Protein AF-A0A7Y3GPC3-F1 (afdb_monomer_lite)

pLDDT: mean 87.6, std 9.38, range [61.75, 96.38]

Secondary structure (DSSP, 8-state):
----HHHHHHHHIIIIIS-SS-HHHHHHHT--SEE-TTS-EE-SS-EEESS-TTSS-EEEEE--BTTB--EEEEEETTTTEEEEEE-S---STT-TTT-HHHHHHHHHHHHHH-

Radius of gyration: 13.94 Å; chains: 1; bounding box: 31×31×34 Å

Structure (mmCIF, N/CA/C/O backbone):
data_AF-A0A7Y3GPC3-F1
#
_entry.id   AF-A0A7Y3GPC3-F1
#
loop_
_atom_site.group_PDB
_atom_site.id
_atom_site.type_symbol
_atom_site.label_atom_id
_atom_site.label_alt_id
_atom_site.label_comp_id
_atom_site.label_asym_id
_atom_site.label_entity_id
_atom_site.label_seq_id
_atom_site.pdbx_PDB_ins_code
_atom_site.Cartn_x
_atom_site.Cartn_y
_atom_site.Cartn_z
_atom_site.occupancy
_atom_site.B_iso_or_equiv
_atom_site.auth_seq_id
_atom_site.auth_comp_id
_atom_site.auth_asym_id
_atom_site.auth_atom_id
_atom_site.pdbx_PDB_model_num
ATOM 1 N N . VAL A 1 1 ? 9.524 -11.487 6.850 1.00 76.69 1 VAL A N 1
ATOM 2 C CA . VAL A 1 1 ? 8.353 -12.354 7.131 1.00 76.69 1 VAL A CA 1
ATOM 3 C C . VAL A 1 1 ? 7.939 -12.987 5.818 1.00 76.69 1 VAL A C 1
ATOM 5 O O . VAL A 1 1 ? 7.797 -12.246 4.857 1.00 76.69 1 VAL A O 1
ATOM 8 N N . PHE A 1 2 ? 7.791 -14.311 5.752 1.00 83.31 2 PHE A N 1
ATOM 9 C CA . PHE A 1 2 ? 7.202 -14.973 4.581 1.00 83.31 2 PHE A CA 1
ATOM 10 C C . PHE A 1 2 ? 5.679 -14.962 4.715 1.00 83.31 2 PHE A C 1
ATOM 12 O O . PHE A 1 2 ? 5.160 -15.196 5.805 1.00 83.31 2 PHE A O 1
ATOM 19 N N . THR A 1 3 ? 4.964 -14.637 3.640 1.00 88.62 3 THR A N 1
ATOM 20 C CA . THR A 1 3 ? 3.509 -14.437 3.675 1.00 88.62 3 THR A CA 1
ATOM 21 C C . THR A 1 3 ? 2.888 -14.626 2.290 1.00 88.62 3 THR A C 1
ATOM 23 O O . THR A 1 3 ? 3.603 -14.791 1.303 1.00 88.62 3 THR A O 1
ATOM 26 N N . THR A 1 4 ? 1.558 -14.607 2.221 1.00 91.00 4 THR A N 1
ATOM 27 C CA . THR A 1 4 ? 0.769 -14.709 0.987 1.00 91.00 4 THR A CA 1
ATOM 28 C C . THR A 1 4 ? -0.072 -13.449 0.784 1.00 91.00 4 THR A C 1
ATOM 30 O O . THR A 1 4 ? -0.342 -12.715 1.734 1.00 91.00 4 THR A O 1
ATOM 33 N N . THR A 1 5 ? -0.555 -13.199 -0.435 1.00 92.31 5 THR A N 1
ATOM 34 C CA . THR A 1 5 ? -1.499 -12.095 -0.707 1.00 92.31 5 THR A CA 1
ATOM 35 C C . THR A 1 5 ? -2.763 -12.189 0.147 1.00 92.31 5 THR A C 1
ATOM 37 O O . THR A 1 5 ? -3.239 -11.177 0.657 1.00 92.31 5 THR A O 1
ATOM 40 N N . THR A 1 6 ? -3.276 -13.402 0.366 1.00 94.75 6 THR A N 1
ATOM 41 C CA . THR A 1 6 ? -4.430 -13.662 1.235 1.00 94.75 6 THR A CA 1
ATOM 42 C C . THR A 1 6 ? -4.156 -13.260 2.682 1.00 94.75 6 THR A C 1
ATOM 44 O O . THR A 1 6 ? -5.014 -12.659 3.329 1.00 94.75 6 THR A O 1
ATOM 47 N N . ASP A 1 7 ? -2.969 -13.563 3.204 1.00 94.31 7 ASP A N 1
ATOM 48 C CA . ASP A 1 7 ? -2.605 -13.190 4.572 1.00 94.31 7 ASP A CA 1
ATOM 49 C C . ASP A 1 7 ? -2.354 -11.688 4.701 1.00 94.31 7 ASP A C 1
ATOM 51 O O . ASP A 1 7 ? -2.779 -11.094 5.689 1.00 94.31 7 ASP A O 1
ATOM 55 N N . LEU A 1 8 ? -1.770 -11.047 3.684 1.00 93.19 8 LEU A N 1
ATOM 56 C CA . LEU A 1 8 ? -1.658 -9.588 3.622 1.00 93.19 8 LEU A CA 1
ATOM 57 C C . LEU A 1 8 ? -3.034 -8.909 3.586 1.00 93.19 8 LEU A C 1
ATOM 59 O O . LEU A 1 8 ? -3.224 -7.888 4.243 1.00 93.19 8 LEU A O 1
ATOM 63 N N . LEU A 1 9 ? -4.015 -9.482 2.882 1.00 93.19 9 LEU A N 1
ATOM 64 C CA . LEU A 1 9 ? -5.388 -8.972 2.876 1.00 93.19 9 LEU A CA 1
ATOM 65 C C . LEU A 1 9 ? -6.045 -9.110 4.254 1.00 93.19 9 LEU A C 1
ATOM 67 O O . LEU A 1 9 ? -6.678 -8.170 4.735 1.00 93.19 9 LEU A O 1
ATOM 71 N N . LYS A 1 10 ? -5.879 -10.263 4.914 1.00 93.00 10 LYS A N 1
ATOM 72 C CA . LYS A 1 10 ? -6.356 -10.467 6.292 1.00 93.00 10 LYS A CA 1
ATOM 73 C C . LYS A 1 10 ? -5.689 -9.494 7.256 1.00 93.00 10 LYS A C 1
ATOM 75 O O . LYS A 1 10 ? -6.382 -8.905 8.081 1.00 93.00 10 LYS A O 1
ATOM 80 N N . PHE A 1 11 ? -4.376 -9.307 7.128 1.00 91.38 11 PHE A N 1
ATOM 81 C CA . PHE A 1 11 ? -3.622 -8.329 7.898 1.00 91.38 11 PHE A CA 1
ATOM 82 C C . PHE A 1 11 ? -4.186 -6.928 7.678 1.00 91.38 11 PHE A C 1
ATOM 84 O O . PHE A 1 11 ? -4.541 -6.284 8.655 1.00 91.38 11 PHE A O 1
ATOM 91 N N . TRP A 1 12 ? -4.352 -6.485 6.429 1.00 92.12 12 TRP A N 1
ATOM 92 C CA . TRP A 1 12 ? -4.892 -5.162 6.120 1.00 92.12 12 TRP A CA 1
ATOM 93 C C . TRP A 1 12 ? -6.296 -4.961 6.697 1.00 92.12 12 TRP A C 1
ATOM 95 O O . TRP A 1 12 ? -6.570 -3.944 7.331 1.00 92.12 12 TRP A O 1
ATOM 105 N N . ASN A 1 13 ? -7.176 -5.953 6.545 1.00 90.56 13 ASN A N 1
ATOM 106 C CA . ASN A 1 13 ? -8.516 -5.903 7.121 1.00 90.56 13 ASN A CA 1
ATOM 107 C C . ASN A 1 13 ? -8.471 -5.853 8.656 1.00 90.56 13 ASN A C 1
ATOM 109 O O . ASN A 1 13 ? -9.205 -5.076 9.254 1.00 90.56 13 ASN A O 1
ATOM 113 N N . GLY A 1 14 ? -7.598 -6.626 9.304 1.00 89.44 14 GLY A N 1
ATOM 114 C CA . GLY A 1 14 ? -7.403 -6.590 10.757 1.00 89.44 14 GLY A CA 1
ATOM 115 C C . GLY A 1 14 ? -6.869 -5.246 11.255 1.00 89.44 14 GLY A C 1
ATOM 116 O O . GLY A 1 14 ? -7.433 -4.637 12.162 1.00 89.44 14 GLY A O 1
ATOM 117 N N . PHE A 1 15 ? -5.793 -4.790 10.621 1.00 88.69 15 PHE A N 1
ATOM 118 C CA . PHE A 1 15 ? -5.059 -3.571 10.925 1.00 88.69 15 PHE A CA 1
ATOM 119 C C . PHE A 1 15 ? -5.918 -2.320 10.723 1.00 88.69 15 PHE A C 1
ATOM 121 O O . PHE A 1 15 ? -6.065 -1.531 11.648 1.00 88.69 15 PHE A O 1
ATOM 128 N N . TYR A 1 16 ? -6.506 -2.156 9.537 1.00 83.38 16 TYR A N 1
ATOM 129 C CA . TYR A 1 16 ? -7.162 -0.912 9.143 1.00 83.38 16 TYR A CA 1
ATOM 130 C C . TYR A 1 16 ? -8.683 -0.929 9.335 1.00 83.38 16 TYR A C 1
ATOM 132 O O . TYR A 1 16 ? -9.266 0.098 9.669 1.00 83.38 16 TYR A O 1
ATOM 140 N N . LYS A 1 17 ? -9.349 -2.074 9.113 1.00 77.19 17 LYS A N 1
ATOM 141 C CA . LYS A 1 17 ? -10.826 -2.143 9.065 1.00 77.19 17 LYS A CA 1
ATOM 142 C C . LYS A 1 17 ? -11.471 -2.682 10.342 1.00 77.19 17 LYS A C 1
ATOM 144 O O . LYS A 1 17 ? -12.539 -2.216 10.718 1.00 77.19 17 LYS A O 1
ATOM 149 N N . ASN A 1 18 ? -10.834 -3.638 11.012 1.00 76.94 18 ASN A N 1
ATOM 150 C CA . ASN A 1 18 ? -11.445 -4.395 12.109 1.00 76.94 18 ASN A CA 1
ATOM 151 C C . ASN A 1 18 ? -10.921 -3.996 13.497 1.00 76.94 18 ASN A C 1
ATOM 153 O O . ASN A 1 18 ? -11.217 -4.679 14.474 1.00 76.94 18 ASN A O 1
ATOM 157 N N . GLY A 1 19 ? -10.161 -2.900 13.596 1.00 70.38 19 GLY A N 1
ATOM 158 C CA . GLY A 1 19 ? -9.835 -2.277 14.880 1.00 70.38 19 GLY A CA 1
ATOM 159 C C . GLY A 1 19 ? -8.871 -3.075 15.757 1.00 70.38 19 GLY A C 1
ATOM 160 O O . GLY A 1 19 ? -8.993 -3.029 16.977 1.00 70.38 19 GLY A O 1
ATOM 161 N N . PHE A 1 20 ? -7.905 -3.797 15.170 1.00 84.19 20 PHE A N 1
ATOM 162 C CA . PHE A 1 20 ? -6.813 -4.388 15.960 1.00 84.19 20 PHE A CA 1
ATOM 163 C C . PHE A 1 20 ? -6.024 -3.319 16.733 1.00 84.19 20 PHE A C 1
ATOM 165 O O . PHE A 1 20 ? -5.507 -3.571 17.819 1.00 84.19 20 PHE A O 1
ATOM 172 N N . LEU A 1 21 ? -5.947 -2.118 16.164 1.00 85.69 21 LEU A N 1
ATOM 173 C CA . LEU A 1 21 ? -5.356 -0.942 16.779 1.00 85.69 21 LEU A CA 1
ATOM 174 C C . LEU A 1 21 ? -6.438 0.096 17.075 1.00 85.69 21 LEU A C 1
ATOM 176 O O . LEU A 1 21 ? -7.447 0.178 16.370 1.00 85.69 21 LEU A O 1
ATOM 180 N N . SER A 1 22 ? -6.200 0.914 18.103 1.00 89.81 22 SER A N 1
ATOM 181 C CA . SER A 1 22 ? -7.048 2.075 18.368 1.00 89.81 22 SER A CA 1
ATOM 182 C C . SER A 1 22 ? -6.964 3.072 17.211 1.00 89.81 22 SER A C 1
ATOM 184 O O . SER A 1 22 ? -5.984 3.095 16.457 1.00 89.81 22 SER A O 1
ATOM 186 N N . LYS A 1 23 ? -7.970 3.940 17.087 1.00 87.56 23 LYS A N 1
ATOM 187 C CA . LYS A 1 23 ? -7.979 4.980 16.055 1.00 87.56 23 LYS A CA 1
ATOM 188 C C . LYS A 1 23 ? -6.757 5.898 16.176 1.00 87.56 23 LYS A C 1
ATOM 190 O O . LYS A 1 23 ? -6.117 6.188 15.174 1.00 87.56 23 LYS A O 1
ATOM 195 N N . GLU A 1 24 ? -6.380 6.263 17.397 1.00 91.50 24 GLU A N 1
ATOM 196 C CA . GLU A 1 24 ? -5.217 7.109 17.695 1.00 91.50 24 GLU A CA 1
ATOM 197 C C . GLU A 1 24 ? -3.905 6.428 17.282 1.00 91.50 24 GLU A C 1
ATOM 199 O O . GLU A 1 24 ? -2.974 7.072 16.797 1.00 91.50 24 GLU A O 1
ATOM 204 N N . SER A 1 25 ? -3.832 5.104 17.440 1.00 91.44 25 SER A N 1
ATOM 205 C CA . SER A 1 25 ?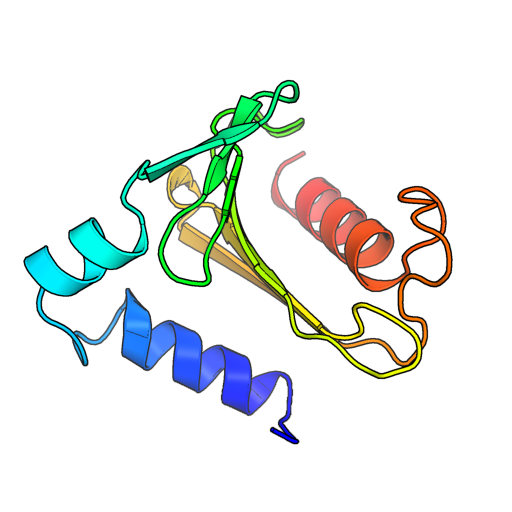 -2.676 4.311 17.016 1.00 91.44 25 SER A CA 1
ATOM 206 C C . SER A 1 25 ? -2.561 4.286 15.491 1.00 91.44 25 SER A C 1
ATOM 208 O O . SER A 1 25 ? -1.470 4.446 14.952 1.00 91.44 25 SER A O 1
ATOM 210 N N . ILE A 1 26 ? -3.686 4.139 14.784 1.00 90.44 26 ILE A N 1
ATOM 211 C CA . ILE A 1 26 ? -3.736 4.202 13.318 1.00 90.44 26 ILE A CA 1
ATOM 212 C C . ILE A 1 26 ? -3.354 5.595 12.805 1.00 90.44 26 ILE A C 1
ATOM 214 O O . ILE A 1 26 ? -2.533 5.706 11.896 1.00 90.44 26 ILE A O 1
ATOM 218 N N . GLU A 1 27 ? -3.894 6.654 13.409 1.00 89.81 27 GLU A N 1
ATOM 219 C CA . GLU A 1 27 ? -3.532 8.040 13.089 1.00 89.81 27 GLU A CA 1
ATOM 220 C C . GLU A 1 27 ? -2.040 8.297 13.313 1.00 89.81 27 GLU A C 1
ATOM 222 O O . GLU A 1 27 ? -1.395 8.927 12.477 1.00 89.81 27 GLU A O 1
ATOM 227 N N . SER A 1 28 ? -1.474 7.746 14.390 1.00 92.25 28 SER A N 1
ATOM 228 C CA . SER A 1 28 ? -0.035 7.810 14.648 1.00 92.25 28 SER A CA 1
ATOM 229 C C . SER A 1 28 ? 0.758 7.072 13.570 1.00 92.25 28 SER A C 1
ATOM 231 O O . SER A 1 28 ? 1.743 7.597 13.072 1.00 92.25 28 SER A O 1
ATOM 233 N N . ILE A 1 29 ? 0.325 5.885 13.135 1.00 92.38 29 ILE A N 1
ATOM 234 C CA . ILE A 1 29 ? 1.033 5.123 12.095 1.00 92.38 29 ILE A CA 1
ATOM 235 C C . ILE A 1 29 ? 1.063 5.865 10.755 1.00 92.38 29 ILE A C 1
ATOM 237 O O . ILE A 1 29 ? 2.104 5.888 10.100 1.00 92.38 29 ILE A O 1
ATOM 241 N N . PHE A 1 30 ? -0.037 6.512 10.369 1.00 91.88 30 PHE A N 1
ATOM 242 C CA . PHE A 1 30 ? -0.115 7.317 9.144 1.00 91.88 30 PHE A CA 1
ATOM 243 C C . PHE A 1 30 ? 0.303 8.782 9.331 1.00 91.88 30 PHE A C 1
ATOM 245 O O . PHE A 1 30 ? 0.144 9.591 8.412 1.00 91.88 30 PHE A O 1
ATOM 252 N N . GLY A 1 31 ? 0.837 9.131 10.503 1.00 91.12 31 GLY A N 1
ATOM 253 C CA . GLY A 1 31 ? 1.319 10.470 10.809 1.00 91.12 31 GLY A CA 1
ATOM 254 C C . GLY A 1 31 ? 2.398 10.936 9.829 1.00 91.12 31 GLY A C 1
ATOM 255 O O . GLY A 1 31 ? 3.180 10.148 9.304 1.00 91.12 31 GLY A O 1
ATOM 256 N N . LYS A 1 32 ? 2.456 12.245 9.580 1.00 93.56 32 LYS A N 1
ATOM 257 C CA . LYS A 1 32 ? 3.406 12.865 8.644 1.00 93.56 32 LYS A CA 1
ATOM 258 C C . LYS A 1 32 ? 4.701 13.247 9.365 1.00 93.56 32 LYS A C 1
ATOM 260 O O . LYS A 1 32 ? 4.944 14.425 9.610 1.00 93.56 32 LYS A O 1
ATOM 265 N N . TYR A 1 33 ? 5.512 12.266 9.750 1.00 95.62 33 TYR A N 1
ATOM 266 C CA . TYR A 1 33 ? 6.748 12.537 10.501 1.00 95.62 33 TYR A CA 1
ATOM 267 C C . TYR A 1 33 ? 7.862 13.115 9.630 1.00 95.62 33 TYR A C 1
ATOM 269 O O . TYR A 1 33 ? 8.716 13.850 10.120 1.00 95.62 33 TYR A O 1
ATOM 277 N N . TYR A 1 34 ? 7.858 12.782 8.341 1.00 95.56 34 TYR A N 1
ATOM 278 C CA . TYR A 1 34 ? 8.801 13.306 7.364 1.00 95.56 34 TYR A CA 1
ATOM 279 C C . TYR A 1 34 ? 8.124 13.439 6.001 1.00 95.56 34 TYR A C 1
ATOM 281 O O . TYR A 1 34 ? 7.254 12.640 5.660 1.00 95.56 34 TYR A O 1
ATOM 289 N N . GLU A 1 35 ? 8.536 14.423 5.207 1.00 96.31 35 GLU A N 1
ATOM 290 C CA . GLU A 1 35 ? 8.090 14.584 3.825 1.00 96.31 35 GLU A CA 1
ATOM 291 C C . GLU A 1 35 ? 9.309 14.639 2.903 1.00 96.31 35 GLU A C 1
ATOM 293 O O . GLU A 1 35 ? 10.258 15.389 3.131 1.00 96.31 35 GLU A O 1
ATOM 298 N N . THR A 1 36 ? 9.301 13.791 1.878 1.00 92.62 36 THR A N 1
ATOM 299 C CA . THR A 1 36 ? 10.360 13.749 0.863 1.00 92.62 36 THR A CA 1
ATOM 300 C C . THR A 1 36 ? 10.251 14.944 -0.084 1.00 92.62 36 THR A C 1
ATOM 302 O O . THR A 1 36 ? 9.175 15.511 -0.260 1.00 92.62 36 THR A O 1
ATOM 305 N N . SER A 1 37 ? 11.326 15.260 -0.810 1.00 91.75 37 SER A N 1
ATOM 306 C CA . SER A 1 37 ? 11.295 16.268 -1.886 1.00 91.75 37 SER A CA 1
ATOM 307 C C . SER A 1 37 ? 10.279 15.961 -2.997 1.00 91.75 37 SER A C 1
ATOM 309 O O . SER A 1 37 ? 9.865 16.864 -3.715 1.00 91.75 37 SER A O 1
ATOM 311 N N . SER A 1 38 ? 9.862 14.697 -3.130 1.00 86.94 38 SER A N 1
ATOM 312 C CA . SER A 1 38 ? 8.820 14.256 -4.065 1.00 86.94 38 SER A CA 1
ATOM 313 C C . SER A 1 38 ? 7.387 14.355 -3.519 1.00 86.94 38 SER A C 1
ATOM 315 O O . SER A 1 38 ? 6.461 13.900 -4.182 1.00 86.94 38 SER A O 1
ATOM 317 N N . GLY A 1 39 ? 7.190 14.897 -2.311 1.00 92.00 39 GLY A N 1
ATOM 318 C CA . GLY A 1 39 ? 5.872 15.059 -1.682 1.00 92.00 39 GLY A CA 1
ATOM 319 C C . GLY A 1 39 ? 5.305 13.792 -1.027 1.00 92.00 39 GLY A C 1
ATOM 320 O O . GLY A 1 39 ? 4.193 13.812 -0.502 1.00 92.00 39 GLY A O 1
ATOM 321 N N . ILE A 1 40 ? 6.051 12.680 -1.031 1.00 93.50 40 ILE A N 1
ATOM 322 C CA . ILE A 1 40 ? 5.686 11.468 -0.280 1.00 93.50 40 ILE A CA 1
ATOM 323 C C . ILE A 1 40 ? 5.879 11.742 1.211 1.00 93.50 40 ILE A C 1
ATOM 325 O O . ILE A 1 40 ? 6.977 12.120 1.630 1.00 93.50 40 ILE A O 1
ATOM 329 N N . GLN A 1 41 ? 4.832 11.501 1.993 1.00 96.38 41 GLN A N 1
ATOM 330 C CA . GLN A 1 41 ? 4.820 11.604 3.449 1.00 96.38 41 GLN A CA 1
ATOM 331 C C . GLN A 1 41 ? 5.132 10.244 4.072 1.00 96.38 41 GLN A C 1
ATOM 333 O O . GLN A 1 41 ? 4.612 9.218 3.637 1.00 96.38 41 GLN A O 1
ATOM 338 N N . ILE A 1 42 ? 5.994 10.231 5.082 1.00 95.62 42 ILE A N 1
ATOM 339 C CA . ILE A 1 42 ? 6.485 9.020 5.737 1.00 95.62 42 ILE A CA 1
ATOM 340 C C . ILE A 1 42 ? 5.917 8.943 7.153 1.00 95.62 42 ILE A C 1
ATOM 342 O O . ILE A 1 42 ? 6.132 9.839 7.976 1.00 95.62 42 ILE A O 1
ATOM 346 N N . GLY A 1 43 ? 5.209 7.842 7.396 1.00 95.38 43 GLY A N 1
ATOM 347 C CA . GLY A 1 43 ? 4.680 7.410 8.679 1.00 95.38 43 GLY A CA 1
ATOM 348 C C . GLY A 1 43 ? 5.530 6.324 9.338 1.00 95.38 43 GLY A C 1
ATOM 349 O O . GLY A 1 43 ? 6.679 6.072 8.969 1.00 95.38 43 GLY A O 1
ATOM 350 N N . LEU A 1 44 ? 4.948 5.627 10.311 1.00 93.94 44 LEU A N 1
ATOM 351 C CA . LEU A 1 44 ? 5.596 4.501 10.985 1.00 93.94 44 LEU A CA 1
ATOM 352 C C . LEU A 1 44 ? 5.418 3.222 10.158 1.00 93.94 44 LEU A C 1
ATOM 354 O O . LEU A 1 44 ? 4.460 2.473 10.332 1.00 93.94 44 LEU A O 1
ATOM 358 N N . GLY A 1 45 ? 6.347 2.978 9.231 1.00 91.12 45 GLY A N 1
ATOM 359 C CA . GLY A 1 45 ? 6.324 1.798 8.354 1.00 91.12 45 GLY A CA 1
ATOM 360 C C . GLY A 1 45 ? 5.329 1.888 7.189 1.00 91.12 45 GLY A C 1
ATOM 361 O O . GLY A 1 45 ? 5.167 0.918 6.446 1.00 91.12 45 GLY A O 1
ATOM 362 N N . PHE A 1 46 ? 4.695 3.046 7.010 1.00 93.94 46 PHE A N 1
ATOM 363 C CA . PHE A 1 46 ? 3.779 3.356 5.916 1.00 93.94 46 PHE A CA 1
ATOM 364 C C . PHE A 1 46 ? 4.157 4.670 5.242 1.00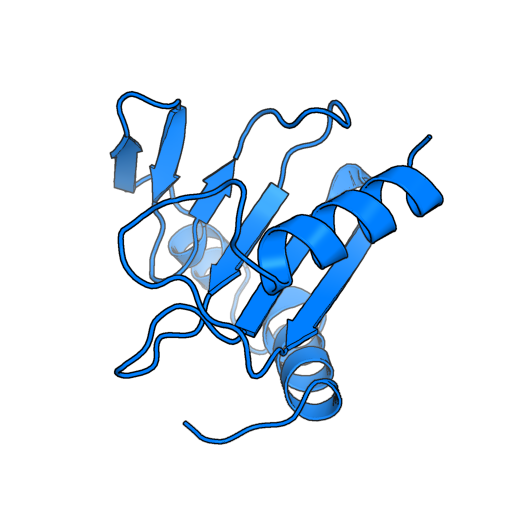 93.94 46 PHE A C 1
ATOM 366 O O . PHE A 1 46 ? 4.814 5.532 5.824 1.00 93.94 46 PHE A O 1
ATOM 373 N N . PHE A 1 47 ? 3.708 4.809 4.005 1.00 94.75 47 PHE A N 1
ATOM 374 C CA . PHE A 1 47 ? 3.909 5.967 3.157 1.00 94.75 47 PHE A CA 1
ATOM 375 C C . PHE A 1 47 ? 2.553 6.487 2.697 1.00 94.75 47 PHE A C 1
ATOM 377 O O . PHE A 1 47 ? 1.621 5.713 2.473 1.00 94.75 47 PHE A O 1
ATOM 384 N N . THR A 1 48 ? 2.467 7.795 2.517 1.00 96.25 48 THR A N 1
ATOM 385 C CA . THR A 1 48 ? 1.288 8.468 1.990 1.00 96.25 48 THR A CA 1
ATOM 386 C C . THR A 1 48 ? 1.704 9.286 0.780 1.00 96.25 48 THR A C 1
ATOM 388 O O . THR A 1 48 ? 2.563 10.161 0.884 1.00 96.25 48 THR A O 1
ATOM 391 N N . SER A 1 49 ? 1.084 9.013 -0.363 1.00 95.38 49 SER A N 1
ATOM 392 C CA . SER A 1 49 ? 1.138 9.859 -1.554 1.00 95.38 49 SER A CA 1
ATOM 393 C C . SER A 1 49 ? -0.127 10.725 -1.557 1.00 95.38 49 SER A C 1
ATOM 395 O O . SER A 1 49 ? -1.203 10.202 -1.852 1.00 95.38 49 SER A O 1
ATOM 397 N N . PRO A 1 50 ? -0.058 12.025 -1.207 1.00 92.38 50 PRO A N 1
ATOM 398 C CA . PRO A 1 50 ? -1.256 12.861 -1.057 1.00 92.38 50 PRO A CA 1
ATOM 399 C C . PRO A 1 50 ? -1.998 13.099 -2.372 1.00 92.38 50 PRO A C 1
ATOM 401 O O . PRO A 1 50 ? -3.185 13.410 -2.378 1.00 92.38 50 PRO A O 1
ATOM 404 N N . THR A 1 51 ? -1.292 12.987 -3.494 1.00 87.25 51 THR A N 1
ATOM 405 C CA . THR A 1 51 ? -1.859 13.105 -4.833 1.00 87.25 51 THR A CA 1
ATOM 406 C C . THR A 1 51 ? -1.227 12.041 -5.712 1.00 87.25 51 THR A C 1
ATOM 408 O O . THR A 1 51 ? -0.006 11.885 -5.732 1.00 87.25 51 THR A O 1
ATOM 411 N N . THR A 1 52 ? -2.068 11.301 -6.424 1.00 92.31 52 THR A N 1
ATOM 412 C CA . THR A 1 52 ? -1.663 10.290 -7.402 1.00 92.31 52 THR A CA 1
ATOM 413 C C . THR A 1 52 ? -2.216 10.643 -8.780 1.00 92.31 52 THR A C 1
ATOM 415 O O . THR A 1 52 ? -3.009 11.577 -8.925 1.00 92.31 52 THR A O 1
ATOM 418 N N . ASN A 1 53 ? -1.836 9.870 -9.799 1.00 91.94 53 ASN A N 1
ATOM 419 C CA . ASN A 1 53 ? -2.374 10.020 -11.153 1.00 91.94 53 ASN A CA 1
ATOM 420 C C . ASN A 1 53 ? -3.904 9.834 -11.203 1.00 91.94 53 ASN A C 1
ATOM 422 O O . ASN A 1 53 ? -4.563 10.440 -12.044 1.00 91.94 53 ASN A O 1
ATOM 426 N N . TRP A 1 54 ? -4.475 9.083 -10.254 1.00 94.12 54 TRP A N 1
ATOM 427 C CA . TRP A 1 54 ? -5.917 8.823 -10.138 1.00 94.12 54 TRP A CA 1
ATOM 428 C C . TRP A 1 54 ? -6.665 9.872 -9.304 1.00 94.12 54 TRP A C 1
ATOM 430 O O . TRP A 1 54 ? -7.820 9.668 -8.949 1.00 94.12 54 TRP A O 1
ATOM 440 N N . LYS A 1 55 ? -6.019 11.004 -8.975 1.00 92.62 55 LYS A N 1
ATOM 441 C CA . LYS A 1 55 ? -6.602 12.128 -8.210 1.00 92.62 55 LYS A CA 1
ATOM 442 C C . LYS A 1 55 ? -7.157 11.748 -6.833 1.00 92.62 55 LYS A C 1
ATOM 444 O O . LYS A 1 55 ? -7.971 12.479 -6.285 1.00 92.62 55 LYS A O 1
ATOM 449 N N . THR A 1 56 ? -6.669 10.651 -6.269 1.00 93.06 56 THR A N 1
ATOM 450 C CA . THR A 1 56 ? -7.007 10.185 -4.925 1.00 93.06 56 THR A CA 1
ATOM 451 C C . THR A 1 56 ? -5.717 9.960 -4.127 1.00 93.06 56 THR A C 1
ATOM 453 O O . THR A 1 56 ? -4.692 9.603 -4.727 1.00 93.06 56 THR A O 1
ATOM 456 N N . PRO A 1 57 ? -5.686 10.216 -2.808 1.00 94.38 57 PRO A N 1
ATOM 457 C CA . PRO A 1 57 ? -4.528 9.883 -1.997 1.00 94.38 57 PRO A CA 1
ATOM 458 C C . PRO A 1 57 ? -4.312 8.368 -1.959 1.00 94.38 57 PRO A C 1
ATOM 460 O O . PRO A 1 57 ? -5.236 7.571 -2.101 1.00 94.38 57 PRO A O 1
ATOM 463 N N . GLU A 1 58 ? -3.075 7.965 -1.716 1.00 95.62 58 GLU A N 1
ATOM 464 C CA . GLU A 1 58 ? -2.697 6.561 -1.596 1.00 95.62 58 GLU A CA 1
ATOM 465 C C . GLU A 1 58 ? -1.911 6.351 -0.304 1.00 95.62 58 GLU A C 1
ATOM 467 O O . GLU A 1 58 ? -0.882 6.993 -0.091 1.00 95.62 58 GLU A O 1
ATOM 472 N N . LEU A 1 59 ? -2.375 5.426 0.537 1.00 94.88 59 LEU A N 1
ATOM 473 C CA . LEU A 1 59 ? -1.614 4.885 1.661 1.00 94.88 59 LEU A CA 1
ATOM 474 C C . LEU A 1 59 ? -0.971 3.586 1.207 1.00 94.88 59 LEU A C 1
ATOM 476 O O . LEU A 1 59 ? -1.664 2.687 0.734 1.00 94.88 59 LEU A O 1
ATOM 480 N N . TRP A 1 60 ? 0.335 3.445 1.361 1.00 94.06 60 TRP A N 1
ATOM 481 C CA . TRP A 1 60 ? 1.014 2.250 0.895 1.00 94.06 60 TRP A CA 1
ATOM 482 C C . TRP A 1 60 ? 2.166 1.845 1.799 1.00 94.06 60 TRP A C 1
ATOM 484 O O . TRP A 1 60 ? 2.759 2.645 2.516 1.00 94.06 60 TRP A O 1
ATOM 494 N N . SER A 1 61 ? 2.471 0.556 1.787 1.00 92.88 61 SER A N 1
ATOM 495 C CA . SER A 1 61 ? 3.675 0.001 2.392 1.00 92.88 61 SER A CA 1
ATOM 496 C C . SER A 1 61 ? 4.193 -1.119 1.513 1.00 92.88 61 SER A C 1
ATOM 498 O O . SER A 1 61 ? 3.466 -1.682 0.691 1.00 92.88 61 SER A O 1
ATOM 500 N N . ARG A 1 62 ? 5.476 -1.421 1.656 1.00 89.00 62 ARG A N 1
ATOM 501 C CA . ARG A 1 62 ? 6.175 -2.375 0.805 1.00 89.00 62 ARG A CA 1
ATOM 502 C C . ARG A 1 62 ? 7.028 -3.312 1.641 1.00 89.00 62 ARG A C 1
ATOM 504 O O . ARG A 1 62 ? 7.656 -2.893 2.610 1.00 89.00 62 ARG A O 1
ATOM 511 N N . GLY A 1 63 ? 7.054 -4.575 1.237 1.00 83.25 63 GLY A N 1
ATOM 512 C CA . GLY A 1 63 ? 8.057 -5.527 1.689 1.00 83.25 63 GLY A CA 1
ATOM 513 C C . GLY A 1 63 ? 9.410 -5.219 1.051 1.00 83.25 63 GLY A C 1
ATOM 514 O O . GLY A 1 63 ? 9.482 -4.535 0.027 1.00 83.25 63 GLY A O 1
ATOM 515 N N . THR A 1 64 ? 10.471 -5.743 1.652 1.00 73.94 64 THR A N 1
ATOM 516 C CA . THR A 1 64 ? 11.835 -5.665 1.126 1.00 73.94 64 THR A CA 1
ATOM 517 C C . THR A 1 64 ? 12.455 -7.055 1.172 1.00 73.94 64 THR A C 1
ATOM 519 O O . THR A 1 64 ? 12.401 -7.719 2.208 1.00 73.94 64 THR A O 1
ATOM 522 N N . GLU A 1 65 ? 13.073 -7.470 0.071 1.00 65.62 65 GLU A N 1
ATOM 523 C CA . GLU A 1 65 ? 13.965 -8.628 -0.016 1.00 65.62 65 GLU A CA 1
ATOM 524 C C . GLU A 1 65 ? 15.378 -8.182 -0.409 1.0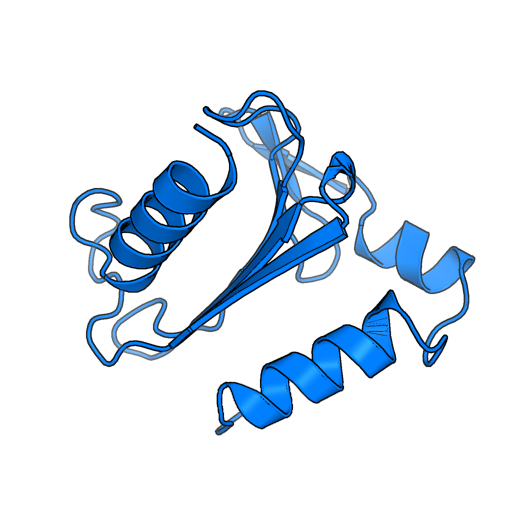0 65.62 65 GLU A C 1
ATOM 526 O O . GLU A 1 65 ? 15.604 -7.029 -0.781 1.00 65.62 65 GLU A O 1
ATOM 531 N N . SER A 1 66 ? 16.344 -9.106 -0.353 1.00 68.31 66 SER A N 1
ATOM 532 C CA . SER A 1 66 ? 17.729 -8.854 -0.780 1.00 68.31 66 SER A CA 1
ATOM 533 C C . SER A 1 66 ? 17.852 -8.430 -2.251 1.00 68.31 66 SER A C 1
ATOM 535 O O . SER A 1 66 ? 18.867 -7.857 -2.628 1.00 68.31 66 SER A O 1
ATOM 537 N N . TRP A 1 67 ? 16.829 -8.688 -3.068 1.00 62.78 67 TRP A N 1
ATOM 538 C CA . TRP A 1 67 ? 16.719 -8.305 -4.481 1.00 62.78 67 TRP A CA 1
ATOM 539 C C . TRP A 1 67 ? 15.569 -7.313 -4.724 1.00 62.78 67 TRP A C 1
ATOM 541 O O . TRP A 1 67 ? 14.979 -7.281 -5.802 1.00 62.78 67 TRP A O 1
ATOM 551 N N . GLY A 1 68 ? 15.215 -6.518 -3.712 1.00 69.69 68 GLY A N 1
ATOM 552 C CA . GLY A 1 68 ? 14.285 -5.408 -3.876 1.00 69.69 68 GLY A CA 1
ATOM 553 C C . GLY A 1 68 ? 12.877 -5.645 -3.359 1.00 69.69 68 GLY A C 1
ATOM 554 O O . GLY A 1 68 ? 12.569 -6.599 -2.646 1.00 69.69 68 GLY A O 1
ATOM 555 N N . HIS A 1 69 ? 12.000 -4.709 -3.702 1.00 73.44 69 HIS A N 1
ATOM 556 C CA . HIS A 1 69 ? 10.636 -4.662 -3.194 1.00 73.44 69 HIS A CA 1
ATOM 557 C C . HIS A 1 69 ? 9.742 -5.643 -3.942 1.00 73.44 69 HIS A C 1
ATOM 559 O O . HIS A 1 69 ? 9.299 -5.367 -5.052 1.00 73.44 69 HIS A O 1
ATOM 565 N N . ASN A 1 70 ? 9.472 -6.791 -3.329 1.00 81.88 70 ASN A N 1
ATOM 566 C CA . ASN A 1 70 ? 8.727 -7.891 -3.942 1.00 81.88 70 ASN A CA 1
ATOM 567 C C . ASN A 1 70 ? 7.218 -7.856 -3.634 1.00 81.88 70 ASN A C 1
ATOM 569 O O . ASN A 1 70 ? 6.423 -8.486 -4.325 1.00 81.88 70 ASN A O 1
ATOM 573 N N . ALA A 1 71 ? 6.799 -7.101 -2.618 1.00 88.88 71 ALA A N 1
ATOM 574 C CA . ALA A 1 71 ? 5.411 -7.015 -2.181 1.00 88.88 71 ALA A CA 1
ATOM 575 C C . ALA A 1 71 ? 5.017 -5.569 -1.879 1.00 88.88 71 ALA A C 1
ATOM 577 O O . ALA A 1 71 ? 5.806 -4.818 -1.308 1.00 88.88 71 ALA A O 1
ATOM 578 N N . VAL A 1 72 ? 3.788 -5.192 -2.222 1.00 91.00 72 VAL A N 1
ATOM 579 C CA . VAL A 1 72 ? 3.209 -3.884 -1.898 1.00 91.00 72 VAL A CA 1
ATOM 580 C C . VAL A 1 72 ? 1.748 -4.046 -1.484 1.00 91.00 72 VAL A C 1
ATOM 582 O O . VAL A 1 72 ? 1.005 -4.828 -2.080 1.00 91.00 72 VAL A O 1
ATOM 585 N N . ILE A 1 73 ? 1.346 -3.296 -0.461 1.00 94.25 73 ILE A N 1
ATOM 586 C CA . ILE A 1 73 ? -0.054 -3.026 -0.135 1.00 94.25 73 ILE A CA 1
ATOM 587 C C . ILE A 1 73 ? -0.295 -1.560 -0.463 1.00 94.25 73 ILE A C 1
ATOM 589 O O . ILE A 1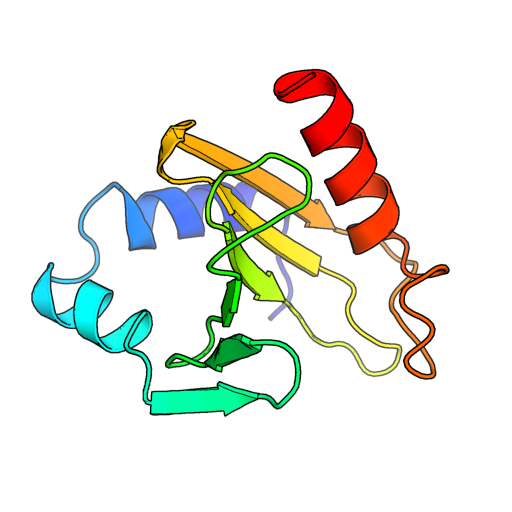 73 ? 0.437 -0.701 0.023 1.00 94.25 73 ILE A O 1
ATOM 593 N N . ARG A 1 74 ? -1.322 -1.292 -1.263 1.00 94.88 74 ARG A N 1
ATOM 594 C CA . ARG A 1 74 ? -1.774 0.044 -1.648 1.00 94.88 74 ARG A CA 1
ATOM 595 C C . ARG A 1 74 ? -3.229 0.186 -1.246 1.00 94.88 74 ARG A C 1
ATOM 597 O O . ARG A 1 74 ? -4.030 -0.710 -1.508 1.00 94.88 74 ARG A O 1
ATOM 604 N N . TYR A 1 75 ? -3.581 1.292 -0.620 1.00 95.44 75 TYR A N 1
ATOM 605 C CA . TYR A 1 75 ? -4.938 1.586 -0.208 1.00 95.44 75 TYR A CA 1
ATOM 606 C C . TYR A 1 75 ? -5.332 2.991 -0.635 1.00 95.44 75 TYR A C 1
ATOM 608 O O . TYR A 1 75 ? -4.674 3.971 -0.291 1.00 95.44 75 TYR A O 1
ATOM 616 N N . PHE A 1 76 ? -6.443 3.058 -1.356 1.00 95.31 76 PHE A N 1
ATOM 617 C CA . PHE A 1 76 ? -7.051 4.276 -1.865 1.00 95.31 76 PHE A CA 1
ATOM 618 C C . PHE A 1 76 ? -8.296 4.559 -1.016 1.00 95.31 76 PHE A C 1
ATOM 620 O O . PHE A 1 76 ? -9.338 3.931 -1.245 1.00 95.31 76 PHE A O 1
ATOM 627 N N . PRO A 1 77 ? -8.198 5.417 0.021 1.00 92.06 77 PRO A N 1
ATOM 628 C CA . PRO A 1 77 ? -9.258 5.603 1.007 1.00 92.06 77 PRO A CA 1
ATOM 629 C C . PRO A 1 77 ? -10.549 6.148 0.406 1.00 92.06 77 PRO A C 1
ATOM 631 O O . PRO A 1 77 ? -11.622 5.713 0.814 1.00 92.06 77 PRO A O 1
ATOM 634 N N . GLU A 1 78 ? -10.471 7.044 -0.578 1.00 93.94 78 GLU A N 1
ATOM 635 C CA . GLU A 1 78 ? -11.668 7.628 -1.197 1.00 93.94 78 GLU A CA 1
ATOM 636 C C . GLU A 1 78 ? -12.447 6.595 -2.021 1.00 93.94 78 GLU A C 1
ATOM 638 O O . GLU A 1 78 ? -13.674 6.621 -2.045 1.00 93.94 78 GLU A O 1
ATOM 643 N N . ASN A 1 79 ? -11.749 5.630 -2.626 1.00 93.00 79 ASN A N 1
ATOM 644 C CA . ASN A 1 79 ? -12.354 4.511 -3.351 1.00 93.00 79 ASN A CA 1
ATOM 645 C C . ASN A 1 79 ? -12.605 3.280 -2.461 1.00 93.00 79 ASN A C 1
ATOM 647 O O . ASN A 1 79 ? -13.070 2.258 -2.964 1.00 93.00 79 ASN A O 1
ATOM 651 N N . ASN A 1 80 ? -12.241 3.321 -1.170 1.00 92.88 80 ASN A N 1
ATOM 652 C CA . ASN A 1 80 ? -12.236 2.173 -0.248 1.00 92.88 80 ASN A CA 1
ATOM 653 C C . ASN A 1 80 ? -11.632 0.893 -0.874 1.00 92.88 80 ASN A C 1
ATOM 655 O O . ASN A 1 80 ? -12.128 -0.222 -0.683 1.00 92.88 80 ASN A O 1
ATOM 659 N N . THR A 1 81 ? -10.562 1.057 -1.652 1.00 94.81 81 THR A N 1
ATOM 660 C CA . THR A 1 81 ? -9.989 -0.013 -2.476 1.00 94.81 81 THR A CA 1
ATOM 661 C C . THR A 1 81 ? -8.585 -0.353 -2.004 1.00 94.81 81 THR A C 1
ATOM 663 O O . THR A 1 81 ? -7.739 0.528 -1.865 1.00 94.81 81 THR A O 1
ATOM 666 N N . THR A 1 82 ? -8.329 -1.642 -1.776 1.00 95.56 82 THR A N 1
ATOM 667 C CA . THR A 1 82 ? -6.999 -2.163 -1.441 1.00 95.56 82 THR A CA 1
ATOM 668 C C . THR A 1 82 ? -6.471 -2.990 -2.605 1.00 95.56 82 THR A C 1
ATOM 670 O O . THR A 1 82 ? -7.103 -3.966 -3.002 1.00 95.56 82 THR A O 1
ATOM 673 N N . ILE A 1 83 ? -5.294 -2.634 -3.111 1.00 95.62 83 ILE A N 1
ATOM 674 C CA . ILE A 1 83 ? -4.557 -3.390 -4.123 1.00 95.62 83 ILE A CA 1
ATOM 675 C C . ILE A 1 83 ? -3.336 -4.008 -3.440 1.00 95.62 83 ILE A C 1
ATOM 677 O O . ILE A 1 83 ? -2.530 -3.305 -2.832 1.00 95.62 83 ILE A O 1
ATOM 681 N N . ILE A 1 84 ? -3.197 -5.329 -3.532 1.00 95.19 84 ILE A N 1
ATOM 682 C CA . ILE A 1 84 ? -2.055 -6.066 -2.984 1.00 95.19 84 ILE A CA 1
ATOM 683 C C . ILE A 1 84 ? -1.380 -6.790 -4.133 1.00 95.19 84 ILE A C 1
ATOM 685 O O . ILE A 1 84 ? -2.013 -7.592 -4.817 1.00 95.19 84 ILE A O 1
ATOM 689 N N . VAL A 1 85 ? -0.091 -6.527 -4.323 1.00 92.12 85 VAL A N 1
ATOM 690 C CA . VAL A 1 85 ? 0.701 -7.179 -5.364 1.00 92.12 85 VAL A CA 1
ATOM 691 C C . VAL A 1 85 ? 1.920 -7.817 -4.730 1.00 92.12 85 VAL A C 1
ATOM 693 O O . VAL A 1 85 ? 2.688 -7.155 -4.035 1.00 92.12 85 VAL A O 1
ATOM 696 N N . THR A 1 86 ? 2.108 -9.103 -5.004 1.00 90.31 86 THR A N 1
ATOM 697 C CA . THR A 1 86 ? 3.339 -9.840 -4.714 1.00 90.31 86 THR A CA 1
ATOM 698 C C . THR A 1 86 ? 3.912 -10.337 -6.028 1.00 90.31 86 THR A C 1
ATOM 700 O O . THR A 1 86 ? 3.197 -10.949 -6.820 1.00 90.31 86 THR A O 1
ATOM 703 N N . THR A 1 87 ? 5.191 -10.093 -6.259 1.00 85.12 87 THR A N 1
ATOM 704 C CA . THR A 1 87 ? 5.907 -10.493 -7.467 1.00 85.12 87 THR A CA 1
ATOM 705 C C . THR A 1 87 ? 7.270 -11.053 -7.092 1.00 85.12 87 THR A C 1
ATOM 707 O O . THR A 1 87 ? 7.872 -10.634 -6.111 1.00 85.12 87 THR A O 1
ATOM 710 N N . ASN A 1 88 ? 7.783 -11.975 -7.897 1.00 81.94 88 ASN A N 1
ATOM 711 C CA . ASN A 1 88 ? 9.170 -12.434 -7.824 1.00 81.94 88 ASN A CA 1
ATOM 712 C C . ASN A 1 88 ? 10.141 -11.513 -8.593 1.00 81.94 88 ASN A C 1
ATOM 714 O O . ASN A 1 88 ? 11.311 -11.848 -8.740 1.00 81.94 88 ASN A O 1
ATOM 718 N N . SER A 1 89 ? 9.656 -10.376 -9.103 1.00 78.12 89 SER A N 1
ATOM 719 C CA . SER A 1 89 ? 10.422 -9.383 -9.867 1.00 78.12 89 SER A CA 1
ATOM 720 C C . SER A 1 89 ? 10.500 -8.064 -9.089 1.00 78.12 89 SER A C 1
ATOM 722 O O . SER A 1 89 ? 9.791 -7.101 -9.399 1.00 78.12 89 SER A O 1
ATOM 724 N N . GLY A 1 90 ? 11.294 -8.066 -8.014 1.00 69.31 90 GLY A N 1
ATOM 725 C CA . GLY A 1 90 ? 11.510 -6.900 -7.153 1.00 69.31 90 GLY A CA 1
ATOM 726 C C . GLY A 1 90 ? 12.366 -5.808 -7.804 1.00 69.31 90 GLY A C 1
ATOM 727 O O . GLY A 1 90 ? 13.078 -6.051 -8.775 1.00 69.31 90 GLY A O 1
ATOM 728 N N . GLU A 1 91 ? 12.279 -4.590 -7.266 1.00 69.50 91 GLU A N 1
ATOM 729 C CA . GLU A 1 91 ? 13.091 -3.441 -7.697 1.00 69.50 91 GLU A CA 1
ATOM 730 C C . GLU A 1 91 ? 14.561 -3.597 -7.279 1.00 69.50 91 GLU A C 1
ATOM 732 O O . GLU A 1 91 ? 14.898 -3.365 -6.117 1.00 69.50 91 GLU A O 1
ATOM 737 N N . ILE A 1 92 ? 15.435 -3.950 -8.220 1.00 64.50 92 ILE A N 1
ATOM 738 C CA . ILE A 1 92 ? 16.886 -3.772 -8.085 1.00 64.50 92 ILE A CA 1
ATOM 739 C C . ILE A 1 92 ? 17.250 -2.460 -8.802 1.00 64.50 92 ILE A C 1
ATOM 741 O O . ILE A 1 92 ? 16.819 -2.242 -9.932 1.00 64.50 92 ILE A O 1
ATOM 745 N N . ASP A 1 93 ? 18.017 -1.591 -8.139 1.00 63.22 93 ASP A N 1
ATOM 746 C CA . ASP A 1 93 ? 18.600 -0.349 -8.686 1.00 63.22 93 ASP A CA 1
ATOM 747 C C . ASP A 1 93 ? 17.665 0.861 -8.923 1.00 63.22 93 ASP A C 1
ATOM 749 O O . ASP A 1 93 ? 17.970 1.722 -9.746 1.00 63.22 93 ASP A O 1
ATOM 753 N N . ASP A 1 94 ? 16.568 0.987 -8.162 1.00 61.75 94 ASP A N 1
ATOM 754 C CA . ASP A 1 94 ? 15.730 2.212 -8.078 1.00 61.75 94 ASP A CA 1
ATOM 755 C C . ASP A 1 94 ? 15.076 2.646 -9.421 1.00 61.75 94 ASP A C 1
ATOM 757 O O . ASP A 1 94 ? 14.565 3.764 -9.561 1.00 61.75 94 ASP A O 1
ATOM 761 N N . ASP A 1 95 ? 15.065 1.762 -10.432 1.00 68.44 95 ASP A N 1
ATOM 762 C CA . ASP A 1 95 ? 14.348 1.980 -11.693 1.00 68.44 95 ASP A CA 1
ATOM 763 C C . ASP A 1 95 ? 12.855 1.682 -11.519 1.00 68.44 95 ASP A C 1
ATOM 765 O O . ASP A 1 95 ? 12.338 0.607 -11.846 1.00 68.44 95 ASP A O 1
ATOM 769 N N . ARG A 1 96 ? 12.146 2.709 -11.051 1.00 66.00 96 ARG A N 1
ATOM 770 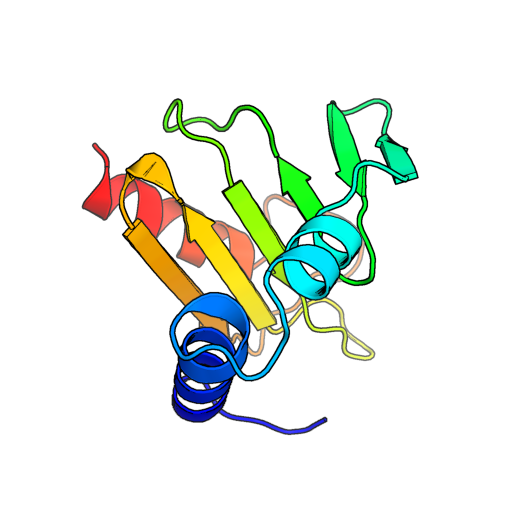C CA . ARG A 1 96 ? 10.698 2.702 -10.800 1.00 66.00 96 ARG A CA 1
ATOM 771 C C . ARG A 1 96 ? 9.858 2.273 -12.006 1.00 66.00 96 ARG A C 1
ATOM 773 O O . ARG A 1 96 ? 8.714 1.869 -11.814 1.00 66.00 96 ARG A O 1
ATOM 780 N N . ASN A 1 97 ? 10.399 2.358 -13.224 1.00 67.44 97 ASN A N 1
ATOM 781 C CA . ASN A 1 97 ? 9.698 2.000 -14.459 1.00 67.44 97 ASN A CA 1
ATOM 782 C C . ASN A 1 97 ? 9.827 0.515 -14.821 1.00 67.44 97 ASN A C 1
ATOM 784 O O . ASN A 1 97 ? 9.204 0.070 -15.783 1.00 67.44 97 ASN A O 1
ATOM 788 N N . LYS A 1 98 ? 10.632 -0.254 -14.080 1.00 68.56 98 LYS A N 1
ATOM 789 C CA . LYS A 1 98 ? 10.833 -1.695 -14.299 1.00 68.56 98 LYS A CA 1
ATOM 790 C C . LYS A 1 98 ? 10.350 -2.557 -13.136 1.00 68.56 98 LYS A C 1
ATOM 792 O O . LYS A 1 98 ? 10.408 -3.783 -13.211 1.00 68.56 98 LYS A O 1
ATOM 797 N N . THR A 1 99 ? 9.839 -1.938 -12.078 1.00 75.12 99 THR A N 1
ATOM 798 C CA . THR A 1 99 ? 9.405 -2.648 -10.879 1.00 75.12 99 THR A CA 1
ATOM 799 C C . THR A 1 99 ? 8.058 -3.331 -11.094 1.00 75.12 99 THR A C 1
ATOM 801 O O . THR A 1 99 ? 7.021 -2.676 -11.219 1.00 75.12 99 THR A O 1
ATOM 804 N N . GLY A 1 100 ? 8.054 -4.667 -11.066 1.00 79.81 100 GLY A N 1
ATOM 805 C CA . GLY A 1 100 ? 6.872 -5.465 -11.389 1.00 79.81 100 GLY A CA 1
ATOM 806 C C . GLY A 1 100 ? 5.653 -5.159 -10.513 1.00 79.81 100 GLY A C 1
ATOM 807 O O . GLY A 1 100 ? 4.544 -5.057 -11.031 1.00 79.81 100 GLY A O 1
ATOM 808 N N . ASN A 1 101 ? 5.830 -4.963 -9.200 1.00 82.94 101 ASN A N 1
ATOM 809 C CA . ASN A 1 101 ? 4.692 -4.691 -8.311 1.00 82.94 101 ASN A CA 1
ATOM 810 C C . ASN A 1 101 ? 4.045 -3.323 -8.568 1.00 82.94 101 ASN A C 1
ATOM 812 O O . ASN A 1 101 ? 2.828 -3.198 -8.442 1.00 82.94 101 ASN A O 1
ATOM 816 N N . ARG A 1 102 ? 4.841 -2.328 -8.969 1.00 83.56 102 ARG A N 1
ATOM 817 C CA . ARG A 1 102 ? 4.384 -0.977 -9.274 1.00 83.56 102 ARG A CA 1
ATOM 818 C C . ARG A 1 102 ? 3.648 -0.956 -10.600 1.00 83.56 102 ARG A C 1
ATOM 820 O O . ARG A 1 102 ? 2.514 -0.506 -10.628 1.00 83.56 102 ARG A O 1
ATOM 827 N N . ILE A 1 103 ? 4.235 -1.544 -11.644 1.00 88.38 103 ILE A N 1
ATOM 828 C CA . ILE A 1 103 ? 3.601 -1.662 -12.966 1.00 88.38 103 ILE A CA 1
ATOM 829 C C . ILE A 1 103 ? 2.253 -2.378 -12.848 1.00 88.38 103 ILE A C 1
ATOM 831 O O . ILE A 1 103 ? 1.237 -1.862 -13.299 1.00 88.38 103 ILE A O 1
ATOM 835 N N . ILE A 1 104 ? 2.222 -3.551 -12.205 1.00 90.38 104 ILE A N 1
ATOM 836 C CA . ILE A 1 104 ? 0.978 -4.312 -12.025 1.00 90.38 104 ILE A CA 1
ATOM 837 C C . ILE A 1 104 ? -0.017 -3.519 -11.174 1.00 90.38 104 ILE A C 1
ATOM 839 O O . ILE A 1 104 ? -1.197 -3.461 -11.507 1.00 90.38 104 ILE A O 1
ATOM 843 N N . GLY A 1 105 ? 0.443 -2.898 -10.086 1.00 91.31 105 GLY A N 1
ATOM 844 C CA . GLY A 1 105 ? -0.415 -2.095 -9.227 1.00 91.31 105 GLY A CA 1
ATOM 845 C C . GLY A 1 105 ? -1.043 -0.912 -9.966 1.00 91.31 105 GLY A C 1
ATOM 846 O O . GLY A 1 105 ? -2.222 -0.648 -9.761 1.00 91.31 105 GLY A O 1
ATOM 847 N N . ASP A 1 106 ? -0.265 -0.209 -10.791 1.00 92.50 106 ASP A N 1
ATOM 848 C CA . ASP A 1 106 ? -0.713 0.954 -11.561 1.00 92.50 106 ASP A CA 1
ATOM 849 C C . ASP A 1 106 ? -1.709 0.523 -12.645 1.00 92.50 106 ASP A C 1
ATOM 851 O O . ASP A 1 106 ? -2.767 1.129 -12.757 1.00 92.50 106 ASP A O 1
ATOM 855 N N . LEU A 1 107 ? -1.454 -0.592 -13.343 1.00 93.88 107 LEU A N 1
ATOM 856 C CA . LEU A 1 107 ? -2.398 -1.164 -14.313 1.00 93.88 107 LEU A CA 1
ATOM 857 C C . LEU A 1 107 ? -3.733 -1.575 -13.674 1.00 93.88 107 LEU A C 1
ATOM 859 O O . LEU A 1 107 ? -4.790 -1.382 -14.271 1.00 93.88 107 LEU A O 1
ATOM 863 N N . ILE A 1 108 ? -3.706 -2.151 -12.466 1.00 95.19 108 ILE A N 1
ATOM 864 C CA . ILE A 1 108 ? -4.936 -2.489 -11.733 1.00 95.19 108 ILE A CA 1
ATOM 865 C C . ILE A 1 108 ? -5.673 -1.210 -11.323 1.00 95.19 108 ILE A C 1
ATOM 867 O O . ILE A 1 108 ? -6.890 -1.149 -11.463 1.00 95.19 108 ILE A O 1
ATOM 871 N N . ALA A 1 109 ? -4.962 -0.196 -10.824 1.00 95.12 109 ALA A N 1
ATOM 872 C CA . ALA A 1 109 ? -5.570 1.081 -10.457 1.00 95.12 109 ALA A CA 1
ATOM 873 C C . ALA A 1 109 ? -6.185 1.784 -11.680 1.00 95.12 109 ALA A C 1
ATOM 875 O O . ALA A 1 109 ? -7.318 2.248 -11.600 1.00 95.12 109 ALA A O 1
ATOM 876 N N . ASP A 1 110 ? -5.500 1.771 -12.826 1.00 95.94 110 ASP A N 1
ATOM 877 C CA . ASP A 1 110 ? -6.030 2.287 -14.089 1.00 95.94 110 ASP A CA 1
ATOM 878 C C . ASP A 1 110 ? -7.309 1.561 -14.510 1.00 95.94 110 ASP A C 1
ATOM 880 O O . 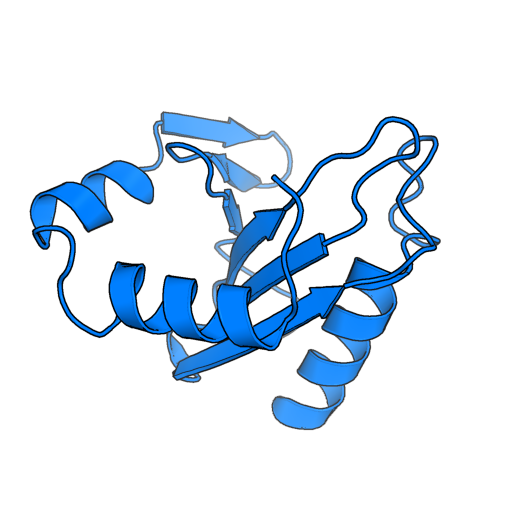ASP A 1 110 ? -8.267 2.215 -14.897 1.00 95.94 110 ASP A O 1
ATOM 884 N N . LEU A 1 111 ? -7.356 0.229 -14.394 1.00 96.06 111 LEU A N 1
ATOM 885 C CA . LEU A 1 111 ? -8.546 -0.560 -14.726 1.00 96.06 111 LEU A CA 1
ATOM 886 C C . LEU A 1 111 ? -9.742 -0.267 -13.803 1.00 96.06 111 LEU A C 1
ATOM 888 O O . LEU A 1 111 ? -10.888 -0.432 -14.213 1.00 96.06 111 LEU A O 1
ATOM 892 N N . LEU A 1 112 ? -9.485 0.078 -12.540 1.00 94.88 112 LEU A N 1
ATOM 893 C CA . LEU A 1 112 ? -10.533 0.282 -11.538 1.00 94.88 112 LEU A CA 1
ATOM 894 C C . LEU A 1 112 ? -11.036 1.727 -11.475 1.00 94.88 112 LEU A C 1
ATOM 896 O O . LEU A 1 112 ? -12.178 1.941 -11.066 1.00 94.88 112 LEU A O 1
ATOM 900 N N . PHE A 1 113 ? -10.186 2.705 -11.797 1.00 94.44 113 PHE A N 1
ATOM 901 C CA . PHE A 1 113 ? -10.451 4.124 -11.538 1.00 94.44 113 PHE A CA 1
ATOM 902 C C . PHE A 1 113 ? -10.550 4.996 -12.798 1.00 94.44 113 PHE A C 1
ATOM 904 O O . PHE A 1 113 ? -10.967 6.150 -12.671 1.00 94.44 113 PHE A O 1
ATOM 911 N N . ASN A 1 114 ? -10.208 4.471 -13.982 1.00 85.06 114 ASN A N 1
ATOM 912 C CA . ASN A 1 114 ? -10.440 5.117 -15.283 1.00 85.06 114 ASN A CA 1
ATOM 913 C C . ASN A 1 114 ? -11.520 4.381 -16.085 1.00 85.06 114 ASN A C 1
ATOM 915 O O . ASN A 1 114 ? -12.185 5.063 -16.897 1.00 85.06 114 ASN A O 1
#

Sequence (114 aa):
VFTTTTDLLKFWNGFYKNGFLSKESIESIFGKYYETSSGIQIGLGFFTSPTTNWKTPELWSRGTESWGHNAVIRYFPENNTTIIVTTNSGEIDDDRNKTGNRIIGDLIADLLFN

Foldseek 3Di:
DDDDLVVVVVVCCCVPPVPVDPPVVVCQQADQPDADPQRWGHGNQWIWDPQDPLRFIKIKHFDADPQATQWMWIAGVVVRDIDIGGHPQHDDPPPCVRGPRNVVRVVVCVVVRD